Protein AF-A0A653NN77-F1 (afdb_monomer)

Foldseek 3Di:
DDWWKWKAAPVDPDIFTWAWDDQALFFTKIFGQEQDPDDPATWMWIWTDDPPGPDIWIFTWGFPDAFDQDPRHTMTTIGTPDTDPVVNVVNVVVVDDPDPPVPPPPPPPPDDDPPPDDDDDDDDD

Mean predicted aligned error: 13.4 Å

Solvent-accessible surface area (backbone atoms only — not comparable to full-atom values): 7892 Å² total; per-residue (Å²): 133,88,80,62,26,33,41,28,39,89,90,46,96,62,70,44,69,34,46,79,74,50,73,53,97,73,24,39,32,35,33,21,81,56,82,73,97,72,58,75,90,41,70,27,43,38,38,33,60,49,91,99,44,96,57,80,40,57,33,35,27,32,51,74,57,84,63,49,78,55,100,81,25,29,36,39,46,29,34,63,77,44,67,45,70,71,51,52,56,50,45,53,59,71,70,44,70,93,74,76,72,79,66,80,73,64,74,76,85,73,65,85,78,84,80,87,76,92,82,79,93,77,84,87,134

Structure (mmCIF, N/CA/C/O backbone):
data_AF-A0A653NN77-F1
#
_entry.id   AF-A0A653NN77-F1
#
loop_
_atom_site.group_PDB
_atom_site.id
_atom_site.type_symbol
_atom_site.label_atom_id
_atom_site.label_alt_id
_atom_site.label_comp_id
_atom_site.label_asym_id
_atom_site.label_entity_id
_atom_site.label_seq_id
_atom_site.pdbx_PDB_ins_code
_atom_site.Cartn_x
_atom_site.Cartn_y
_atom_site.Cartn_z
_atom_site.occupancy
_atom_site.B_iso_or_equiv
_atom_site.auth_seq_id
_atom_site.auth_comp_id
_atom_site.auth_asym_id
_atom_site.auth_atom_id
_atom_site.pdbx_PDB_model_num
ATOM 1 N N . MET A 1 1 ? -15.195 9.534 -7.227 1.00 40.53 1 MET A N 1
ATOM 2 C CA . MET A 1 1 ? -14.583 9.669 -5.892 1.00 40.53 1 MET A CA 1
ATOM 3 C C . MET A 1 1 ? -13.145 9.228 -6.051 1.00 40.53 1 MET A C 1
ATOM 5 O O . MET A 1 1 ? -12.927 8.064 -6.350 1.00 40.53 1 MET A O 1
ATOM 9 N N . ASP A 1 2 ? -12.212 10.173 -5.981 1.00 49.81 2 ASP A N 1
ATOM 10 C CA . ASP A 1 2 ? -10.775 9.941 -6.128 1.00 49.81 2 ASP A CA 1
ATOM 11 C C . ASP A 1 2 ? -10.237 9.176 -4.914 1.00 49.81 2 ASP A C 1
ATOM 13 O O . ASP A 1 2 ? -10.000 9.747 -3.848 1.00 49.81 2 ASP A O 1
ATOM 17 N N . GLU A 1 3 ? -10.086 7.860 -5.045 1.00 55.06 3 GLU A N 1
ATOM 18 C CA . GLU A 1 3 ? -9.327 7.067 -4.081 1.00 55.06 3 GLU A CA 1
ATOM 19 C C . GLU A 1 3 ? -7.842 7.40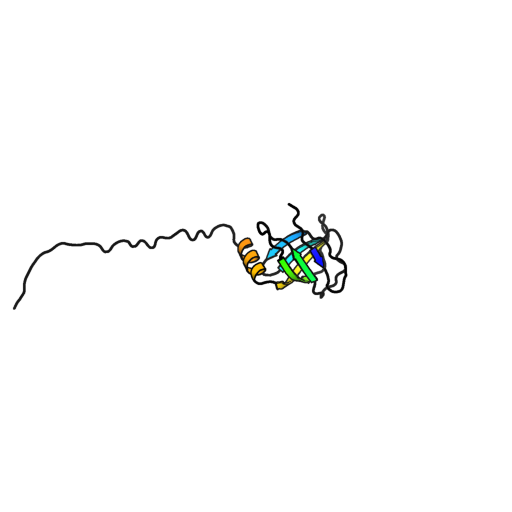2 -4.230 1.00 55.06 3 GLU A C 1
ATOM 21 O O . GLU A 1 3 ? -7.179 6.994 -5.181 1.00 55.06 3 GLU A O 1
ATOM 26 N N . VAL A 1 4 ? -7.318 8.181 -3.283 1.00 75.06 4 VAL A N 1
ATOM 27 C CA . VAL A 1 4 ? -5.911 8.587 -3.265 1.00 75.06 4 VAL A CA 1
ATOM 28 C C . VAL A 1 4 ? -5.154 7.693 -2.287 1.00 75.06 4 VAL A C 1
ATOM 30 O O . VAL A 1 4 ? -5.208 7.901 -1.070 1.00 75.06 4 VAL A O 1
ATOM 33 N N . ALA A 1 5 ? -4.442 6.699 -2.816 1.00 89.56 5 ALA A N 1
ATOM 34 C CA . ALA A 1 5 ? -3.369 6.033 -2.093 1.00 89.56 5 ALA A CA 1
ATOM 35 C C . ALA A 1 5 ? -2.016 6.529 -2.610 1.00 89.56 5 ALA A C 1
ATOM 37 O O . ALA A 1 5 ? -1.825 6.766 -3.803 1.00 89.56 5 ALA A O 1
ATOM 38 N N . SER A 1 6 ? -1.071 6.720 -1.698 1.00 90.81 6 SER A N 1
ATOM 39 C CA . SER A 1 6 ? 0.284 7.126 -2.028 1.00 90.81 6 SER A CA 1
ATOM 40 C C . SER A 1 6 ? 1.308 6.406 -1.171 1.00 90.81 6 SER A C 1
ATOM 42 O O . SER A 1 6 ? 1.060 6.054 -0.015 1.00 90.81 6 SER A O 1
ATOM 44 N N . ILE A 1 7 ? 2.476 6.180 -1.757 1.00 91.19 7 ILE A N 1
ATOM 45 C CA . ILE A 1 7 ? 3.607 5.537 -1.105 1.00 91.19 7 ILE A CA 1
ATOM 46 C C . ILE A 1 7 ? 4.834 6.438 -1.197 1.00 91.19 7 ILE A C 1
ATOM 48 O O . ILE A 1 7 ? 5.083 7.065 -2.227 1.00 91.19 7 ILE A O 1
ATOM 52 N N . ALA A 1 8 ? 5.591 6.521 -0.112 1.00 89.88 8 ALA A N 1
ATOM 53 C CA . ALA A 1 8 ? 6.809 7.315 -0.042 1.00 89.88 8 ALA A CA 1
ATOM 54 C C . ALA A 1 8 ? 7.888 6.561 0.736 1.00 89.88 8 ALA A C 1
ATOM 56 O O . ALA A 1 8 ? 7.596 5.874 1.715 1.00 89.88 8 ALA A O 1
ATOM 57 N N . SER A 1 9 ? 9.144 6.719 0.330 1.00 84.56 9 SER A N 1
ATOM 58 C CA . SER A 1 9 ? 10.278 6.321 1.164 1.00 84.56 9 SER A CA 1
ATOM 59 C C . SER A 1 9 ? 10.654 7.483 2.080 1.00 84.56 9 SER A C 1
ATOM 61 O O . SER A 1 9 ? 10.752 8.601 1.590 1.00 84.56 9 SER A O 1
ATOM 63 N N . PRO A 1 10 ? 10.957 7.264 3.371 1.00 75.12 10 PRO A N 1
ATOM 64 C CA . PRO A 1 10 ? 11.473 8.317 4.252 1.00 75.12 10 PRO A CA 1
ATOM 65 C C . PRO A 1 10 ? 12.761 8.977 3.735 1.00 75.12 10 PRO A C 1
ATOM 67 O O . PRO A 1 10 ? 13.106 10.075 4.160 1.00 75.12 10 PRO A O 1
ATOM 70 N N . ARG A 1 11 ? 13.497 8.284 2.855 1.00 75.00 11 ARG A N 1
ATOM 71 C CA . ARG A 1 11 ? 14.756 8.755 2.259 1.00 75.00 11 ARG A CA 1
ATOM 72 C C . ARG A 1 11 ? 14.558 9.500 0.939 1.00 75.00 11 ARG A C 1
ATOM 74 O O . ARG A 1 11 ? 15.508 10.107 0.457 1.00 75.00 11 ARG A O 1
ATOM 81 N N . ALA A 1 12 ? 13.367 9.429 0.350 1.00 71.44 12 ALA A N 1
ATOM 82 C CA . ALA A 1 12 ? 13.029 10.101 -0.896 1.00 71.44 12 ALA A CA 1
ATOM 83 C C . ALA A 1 12 ? 12.030 11.225 -0.610 1.00 71.44 12 ALA A C 1
ATOM 85 O O . ALA A 1 12 ? 11.096 11.053 0.168 1.00 71.44 12 ALA A O 1
ATOM 86 N N . SER A 1 13 ? 12.211 12.384 -1.239 1.00 67.31 13 SER A N 1
ATOM 87 C CA . SER A 1 13 ? 11.295 13.517 -1.050 1.00 67.31 13 SER A CA 1
ATOM 88 C C . SER A 1 13 ? 9.978 13.367 -1.816 1.00 67.31 13 SER A C 1
ATOM 90 O O . SER A 1 13 ? 9.042 14.118 -1.556 1.00 67.31 13 SER A O 1
ATOM 92 N N . ASP A 1 14 ? 9.882 12.389 -2.719 1.00 78.12 14 ASP A N 1
ATOM 93 C CA . ASP A 1 14 ? 8.738 12.214 -3.606 1.00 78.12 14 ASP A CA 1
ATOM 94 C C . ASP A 1 14 ? 7.788 11.113 -3.121 1.00 78.12 14 ASP A C 1
ATOM 96 O O . ASP A 1 14 ? 8.179 9.968 -2.877 1.00 78.12 14 ASP A O 1
ATOM 100 N N . SER A 1 15 ? 6.503 11.460 -3.022 1.00 86.19 15 SER A N 1
ATOM 101 C CA . SER A 1 15 ? 5.414 10.498 -2.854 1.00 86.19 15 SER A CA 1
ATOM 102 C C . SER A 1 15 ? 4.853 10.102 -4.213 1.00 86.19 15 SER A C 1
ATOM 104 O O . SER A 1 15 ? 4.532 10.972 -5.024 1.00 86.19 15 SER A O 1
ATOM 106 N N . GLN A 1 16 ? 4.658 8.809 -4.443 1.00 88.94 16 GLN A N 1
ATOM 107 C CA . GLN A 1 16 ? 4.070 8.298 -5.677 1.00 88.94 16 GLN A CA 1
ATOM 108 C C . GLN A 1 16 ? 2.633 7.853 -5.434 1.00 88.94 16 GLN A C 1
ATOM 110 O O . GLN A 1 16 ? 2.343 7.190 -4.439 1.00 88.94 16 GLN A O 1
ATOM 115 N N . SER A 1 17 ? 1.734 8.219 -6.348 1.00 90.44 17 SER A N 1
ATOM 116 C CA . SER A 1 17 ? 0.354 7.733 -6.318 1.00 90.44 17 SER A CA 1
ATOM 117 C C . SER A 1 17 ? 0.319 6.262 -6.721 1.00 90.44 17 SER A C 1
ATOM 119 O O . SER A 1 17 ? 1.012 5.845 -7.654 1.00 90.44 17 SER A O 1
ATOM 121 N N . VAL A 1 18 ? -0.477 5.479 -6.003 1.00 92.00 18 VAL A N 1
ATOM 122 C CA . VAL A 1 18 ? -0.660 4.045 -6.231 1.00 92.00 18 VAL A CA 1
ATOM 123 C C . VAL A 1 18 ? -2.138 3.701 -6.177 1.00 92.00 18 VAL A C 1
ATOM 125 O O . VAL A 1 18 ? -2.928 4.403 -5.549 1.00 92.00 18 VAL A O 1
ATOM 128 N N . GLN A 1 19 ? -2.505 2.595 -6.809 1.00 91.88 19 GLN A N 1
ATOM 129 C CA . GLN A 1 19 ? -3.839 2.025 -6.708 1.00 91.88 19 GLN A CA 1
ATOM 130 C C . GLN A 1 19 ? -3.788 0.797 -5.807 1.00 91.88 19 GLN A C 1
ATOM 132 O O . GLN A 1 19 ? -3.051 -0.148 -6.092 1.00 91.88 19 GLN A O 1
ATOM 137 N N . LEU A 1 20 ? -4.564 0.797 -4.723 1.00 90.75 20 LEU A N 1
ATOM 138 C CA . LEU A 1 20 ? -4.710 -0.398 -3.898 1.00 90.75 20 LEU A CA 1
ATOM 139 C C . LEU A 1 20 ? -5.537 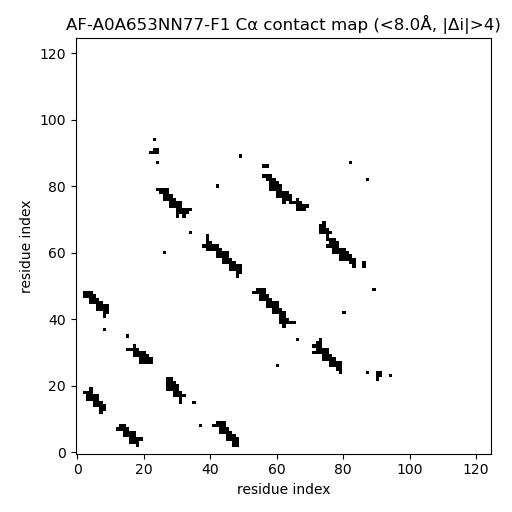-1.440 -4.650 1.00 90.75 20 LEU A C 1
ATOM 141 O O . LEU A 1 20 ? -6.578 -1.120 -5.217 1.00 90.75 20 LEU A O 1
ATOM 145 N N . LEU A 1 21 ? -5.060 -2.680 -4.652 1.00 89.44 21 LEU A N 1
ATOM 146 C CA . LEU A 1 21 ? -5.776 -3.817 -5.226 1.00 89.44 21 LEU A CA 1
ATOM 147 C C . LEU A 1 21 ? -6.489 -4.621 -4.146 1.00 89.44 21 LEU A C 1
ATOM 149 O O . LEU A 1 21 ? -7.638 -5.010 -4.313 1.00 89.44 21 LEU A O 1
ATOM 153 N N . ASP A 1 22 ? -5.773 -4.896 -3.059 1.00 88.25 22 ASP A N 1
ATOM 154 C CA . ASP A 1 22 ? -6.243 -5.723 -1.957 1.00 88.25 22 ASP A CA 1
ATOM 155 C C . ASP A 1 22 ? -5.502 -5.332 -0.674 1.00 88.25 22 ASP A C 1
ATOM 157 O O . ASP A 1 22 ? -4.317 -4.979 -0.710 1.00 88.25 22 ASP A O 1
ATOM 161 N N . ILE A 1 23 ? -6.205 -5.379 0.456 1.00 88.50 23 ILE A N 1
ATOM 162 C CA . ILE A 1 23 ? -5.656 -5.089 1.778 1.00 88.50 23 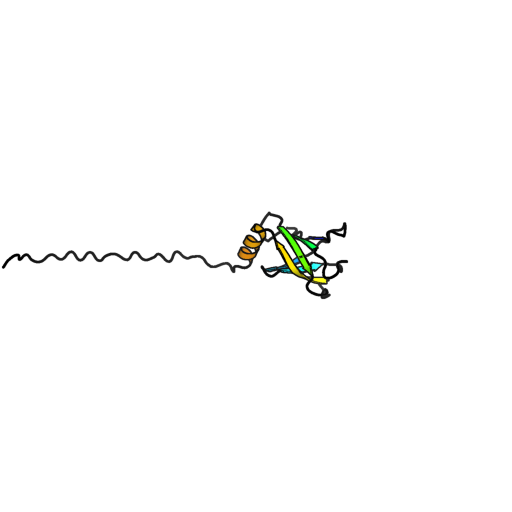ILE A CA 1
ATOM 163 C C . ILE A 1 23 ? -6.179 -6.109 2.790 1.00 88.50 23 ILE A C 1
ATOM 165 O O . ILE A 1 23 ? -7.382 -6.299 2.948 1.00 88.50 23 ILE A O 1
ATOM 169 N N . THR A 1 24 ? -5.261 -6.739 3.516 1.00 88.62 24 THR A N 1
ATOM 170 C CA . THR A 1 24 ? -5.556 -7.722 4.567 1.00 88.62 24 THR A CA 1
ATOM 171 C C . THR A 1 24 ? -4.750 -7.405 5.818 1.00 88.62 24 THR A C 1
ATOM 173 O O . THR A 1 24 ? -3.858 -6.566 5.805 1.00 88.62 24 THR A O 1
ATOM 176 N N . LEU A 1 25 ? -4.984 -8.121 6.918 1.00 86.00 25 LEU A N 1
ATOM 177 C CA . LEU A 1 25 ? -4.113 -8.010 8.094 1.00 86.00 25 LEU A CA 1
ATOM 178 C C . LEU A 1 25 ? -2.662 -8.441 7.824 1.00 86.00 25 LEU A C 1
ATOM 180 O O . LEU A 1 25 ? -1.758 -8.028 8.547 1.00 86.00 25 LEU A O 1
ATOM 184 N N . ALA A 1 26 ? -2.429 -9.263 6.796 1.00 84.31 26 ALA A N 1
ATOM 185 C CA . ALA A 1 26 ? -1.093 -9.722 6.439 1.00 84.31 26 ALA A CA 1
ATOM 186 C C . ALA A 1 26 ? -0.295 -8.668 5.655 1.00 84.31 26 ALA A C 1
ATOM 188 O O . ALA A 1 26 ? 0.935 -8.718 5.649 1.00 84.31 26 ALA A O 1
ATOM 189 N N . GLY A 1 27 ? -0.966 -7.716 5.004 1.00 90.94 27 GLY A N 1
ATOM 190 C CA . GLY A 1 27 ? -0.312 -6.743 4.144 1.00 90.94 27 GLY A CA 1
ATOM 191 C C . GLY A 1 27 ? -1.245 -6.150 3.100 1.00 90.94 27 GLY A C 1
ATOM 192 O O . GLY A 1 27 ? -2.465 -6.140 3.246 1.00 90.94 27 GLY A O 1
ATOM 193 N N . VAL A 1 28 ? -0.644 -5.648 2.033 1.00 91.88 28 VAL A N 1
ATOM 194 C CA . VAL A 1 28 ? -1.327 -4.890 0.991 1.00 91.88 28 VAL A CA 1
ATOM 195 C C . VAL A 1 28 ? -0.701 -5.175 -0.365 1.00 91.88 28 VAL A C 1
ATOM 197 O O . VAL A 1 28 ? 0.524 -5.254 -0.504 1.00 91.88 28 VAL A O 1
ATOM 200 N N . ASN A 1 29 ? -1.557 -5.311 -1.369 1.00 92.12 29 ASN A N 1
ATOM 201 C CA . ASN A 1 29 ? -1.174 -5.381 -2.768 1.00 92.12 29 ASN A CA 1
ATOM 202 C C . ASN A 1 29 ? -1.612 -4.097 -3.462 1.00 92.12 29 ASN A C 1
ATOM 204 O O . ASN A 1 29 ? -2.746 -3.644 -3.293 1.00 92.12 29 ASN A O 1
ATOM 208 N N . PHE A 1 30 ? -0.725 -3.511 -4.256 1.00 92.81 30 PHE A N 1
ATOM 209 C CA . PHE A 1 30 ? -1.012 -2.272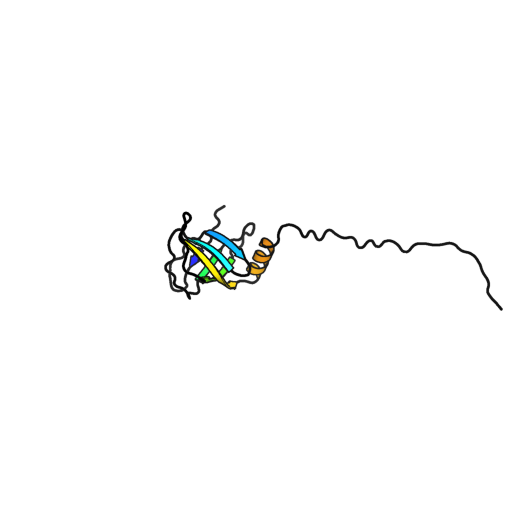 -4.969 1.00 92.81 30 PHE A CA 1
ATOM 210 C C . PHE A 1 30 ? -0.267 -2.211 -6.302 1.00 92.81 30 PHE A C 1
ATOM 212 O O . PHE A 1 30 ? 0.696 -2.948 -6.529 1.00 92.81 30 PHE A O 1
ATOM 219 N N . VAL A 1 31 ? -0.714 -1.321 -7.181 1.00 93.50 31 VAL A N 1
ATOM 220 C CA . VAL A 1 31 ? -0.112 -1.061 -8.492 1.00 93.50 31 VAL A CA 1
ATOM 221 C C . VAL A 1 31 ? 0.388 0.374 -8.554 1.00 93.50 31 VAL A C 1
ATOM 223 O O . VAL A 1 31 ? -0.262 1.296 -8.058 1.00 93.50 31 VAL A O 1
ATOM 226 N N . SER A 1 32 ? 1.553 0.560 -9.167 1.00 91.81 32 SER A N 1
ATOM 227 C CA . SER A 1 32 ? 2.083 1.870 -9.534 1.00 91.81 32 SER A CA 1
ATOM 228 C C . SER A 1 32 ? 2.257 1.954 -11.054 1.00 91.81 32 SER A C 1
ATOM 230 O O . SER A 1 32 ? 2.734 0.988 -11.654 1.00 91.81 32 SER A O 1
ATOM 232 N N . PRO A 1 33 ? 1.932 3.092 -11.695 1.00 90.06 33 PRO A N 1
ATOM 233 C CA . PRO A 1 33 ? 2.123 3.263 -13.139 1.00 90.06 33 PRO A CA 1
ATOM 234 C C . PRO A 1 33 ? 3.602 3.254 -13.554 1.00 90.06 33 PRO A C 1
ATOM 236 O O . PRO A 1 33 ? 3.926 3.019 -14.714 1.00 90.06 33 PRO A O 1
ATOM 239 N N . SER A 1 34 ? 4.516 3.501 -12.615 1.00 89.56 34 SER A N 1
ATOM 240 C CA . SER A 1 3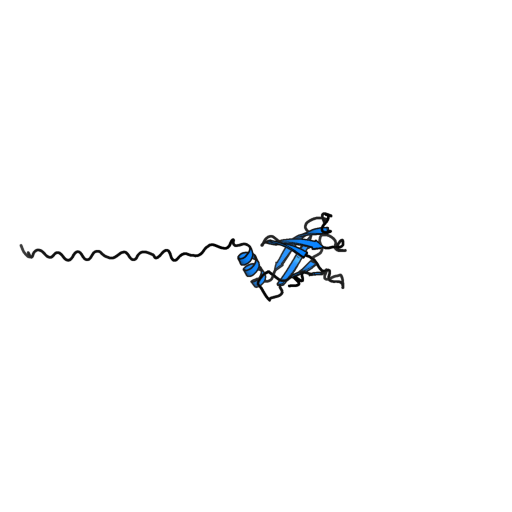4 ? 5.960 3.508 -12.842 1.00 89.56 34 SER A CA 1
ATOM 241 C C . SER A 1 34 ? 6.663 2.644 -11.810 1.00 89.56 34 SER A C 1
ATOM 243 O O . SER A 1 34 ? 6.200 2.522 -10.677 1.00 89.56 34 SER A O 1
ATOM 245 N N . ARG A 1 35 ? 7.823 2.090 -12.167 1.00 89.00 35 ARG A N 1
ATOM 246 C CA . ARG A 1 35 ? 8.631 1.336 -11.213 1.00 89.00 35 ARG A CA 1
ATOM 247 C C . ARG A 1 35 ? 9.053 2.258 -10.069 1.00 89.00 35 ARG A C 1
ATOM 249 O O . ARG A 1 35 ? 9.754 3.241 -10.295 1.00 89.00 35 ARG A O 1
ATOM 256 N N . LEU A 1 36 ? 8.645 1.915 -8.852 1.00 87.06 36 LEU A N 1
ATOM 257 C CA . LEU A 1 36 ? 9.077 2.609 -7.648 1.00 87.06 36 LEU A CA 1
ATOM 258 C C . LEU A 1 36 ? 10.613 2.552 -7.544 1.00 87.06 36 LEU A C 1
ATOM 260 O O . LEU A 1 36 ? 11.184 1.466 -7.705 1.00 87.06 36 LEU A O 1
ATOM 264 N N . PRO A 1 37 ? 11.289 3.669 -7.232 1.00 82.44 37 PRO A N 1
ATOM 265 C CA . PRO A 1 37 ? 12.743 3.728 -7.091 1.00 82.44 37 PRO A CA 1
ATOM 266 C C . PRO A 1 37 ? 13.229 3.170 -5.738 1.00 82.44 37 PRO A C 1
ATOM 268 O O . PRO A 1 37 ? 14.303 3.532 -5.268 1.00 82.44 37 PRO A O 1
ATOM 271 N N . PHE A 1 38 ? 12.431 2.327 -5.079 1.00 79.56 38 PHE A N 1
ATOM 272 C CA . PHE A 1 38 ? 12.714 1.792 -3.749 1.00 79.56 38 PHE A CA 1
ATOM 273 C C . PHE A 1 38 ? 13.236 0.361 -3.844 1.00 79.56 38 PHE A C 1
ATOM 275 O O . PHE A 1 38 ? 12.797 -0.420 -4.697 1.00 79.56 38 PHE A O 1
ATOM 282 N N . HIS A 1 39 ? 14.153 -0.001 -2.952 1.00 69.44 39 HIS A N 1
ATOM 283 C CA . HIS A 1 39 ? 14.759 -1.325 -2.932 1.00 69.44 39 HIS A CA 1
ATOM 284 C C . HIS A 1 39 ? 14.239 -2.118 -1.732 1.00 69.44 39 HIS A C 1
ATOM 286 O O . HIS A 1 39 ? 13.925 -1.561 -0.691 1.00 69.44 39 HIS A O 1
ATOM 292 N N . SER A 1 40 ? 14.118 -3.439 -1.854 1.00 67.06 40 SER A N 1
ATOM 293 C CA . SER A 1 40 ? 13.911 -4.273 -0.666 1.00 67.06 40 SER A CA 1
ATOM 294 C C . SER A 1 40 ? 15.276 -4.497 0.004 1.00 67.06 40 SER A C 1
ATOM 296 O O . SER A 1 40 ? 16.225 -4.810 -0.723 1.00 67.06 40 SER A O 1
ATOM 298 N N . PRO A 1 41 ? 15.423 -4.344 1.336 1.00 68.56 41 PRO A N 1
ATOM 299 C CA . PRO A 1 41 ? 14.387 -4.073 2.337 1.00 68.56 41 PRO A CA 1
ATOM 300 C C . PRO A 1 41 ? 14.328 -2.594 2.791 1.00 68.56 41 PRO A C 1
ATOM 302 O O . PRO A 1 41 ? 14.904 -2.230 3.815 1.00 68.56 41 PRO A O 1
ATOM 305 N N . ASP A 1 42 ? 13.590 -1.740 2.077 1.00 79.56 42 ASP A N 1
ATOM 306 C CA . ASP A 1 42 ? 13.245 -0.386 2.534 1.00 79.56 42 ASP A CA 1
ATOM 307 C C . ASP A 1 42 ? 11.892 -0.377 3.264 1.00 79.56 42 ASP A C 1
ATOM 309 O O . ASP A 1 42 ? 10.897 -0.929 2.784 1.00 79.56 42 ASP A O 1
ATOM 313 N N . THR A 1 43 ? 11.841 0.298 4.417 1.00 89.19 43 THR A N 1
ATOM 314 C CA . THR A 1 43 ? 10.580 0.666 5.079 1.00 89.19 43 THR A CA 1
ATOM 315 C C . THR A 1 43 ? 9.958 1.848 4.355 1.00 89.19 43 THR A C 1
ATOM 317 O O . THR A 1 43 ? 10.533 2.935 4.333 1.00 89.19 43 THR A O 1
ATOM 320 N N . LEU A 1 44 ? 8.771 1.642 3.793 1.00 91.38 44 LEU A N 1
ATOM 321 C CA . LEU A 1 44 ? 8.007 2.655 3.073 1.00 91.38 44 LEU A CA 1
ATOM 322 C C . LEU A 1 44 ? 6.804 3.105 3.896 1.00 91.38 44 LEU A C 1
ATOM 324 O O . LEU A 1 44 ? 6.202 2.313 4.617 1.00 91.38 44 LEU A O 1
ATOM 328 N N . SER A 1 45 ? 6.431 4.367 3.751 1.00 92.25 45 SER A N 1
ATOM 329 C CA . SER A 1 45 ? 5.219 4.939 4.326 1.00 92.25 45 SER A CA 1
ATOM 330 C C . SER A 1 45 ? 4.094 4.849 3.302 1.00 92.25 45 SER A C 1
ATOM 332 O O . SER A 1 45 ? 4.166 5.478 2.246 1.00 92.25 45 SER A O 1
ATOM 334 N N . LEU A 1 46 ? 3.055 4.080 3.617 1.00 92.56 46 LEU A N 1
ATOM 335 C CA . LEU A 1 46 ? 1.830 3.975 2.835 1.00 92.56 46 LEU A CA 1
ATOM 336 C C . LEU A 1 46 ? 0.738 4.834 3.471 1.00 92.56 46 LEU A C 1
ATOM 338 O O . LEU A 1 46 ? 0.391 4.667 4.642 1.00 92.56 46 LEU A O 1
ATOM 342 N N . ARG A 1 47 ? 0.168 5.726 2.669 1.00 92.25 47 ARG A N 1
ATOM 343 C CA . ARG A 1 47 ? -0.980 6.563 3.003 1.00 92.25 47 ARG A CA 1
ATOM 344 C C . ARG A 1 47 ? -2.139 6.160 2.099 1.00 92.25 47 ARG A C 1
ATOM 346 O O . ARG A 1 47 ? -1.971 6.120 0.887 1.00 92.25 47 ARG A O 1
ATOM 353 N N . PHE A 1 48 ? -3.311 5.882 2.656 1.00 90.94 48 PHE A N 1
ATOM 354 C CA . PHE A 1 48 ? -4.452 5.412 1.866 1.00 90.94 48 PHE A CA 1
ATOM 355 C C . PHE A 1 48 ? -5.791 5.764 2.504 1.00 90.94 48 PHE A C 1
ATOM 357 O O . PHE A 1 48 ? -5.864 6.065 3.693 1.00 90.94 48 PHE A O 1
ATOM 364 N N . SER A 1 49 ? -6.855 5.722 1.710 1.00 87.19 49 SER A N 1
ATOM 365 C CA . SER A 1 49 ? -8.235 5.791 2.201 1.00 87.19 49 SER A CA 1
ATOM 366 C C . SER A 1 49 ? -8.871 4.413 2.064 1.00 87.19 49 SER A C 1
ATOM 368 O O . SER A 1 49 ? -8.509 3.662 1.163 1.00 87.19 49 SER A O 1
ATOM 370 N N . LEU A 1 50 ? -9.786 4.070 2.968 1.00 83.12 50 LEU A N 1
ATOM 371 C CA . LEU A 1 50 ? -10.544 2.824 2.886 1.00 83.12 50 LEU A CA 1
ATOM 372 C C . LEU A 1 50 ? -11.970 3.106 2.384 1.00 83.12 50 LEU A C 1
ATOM 374 O O . LEU A 1 50 ? -12.544 4.131 2.768 1.00 83.12 50 LEU A O 1
ATOM 378 N N . PRO A 1 51 ? -12.576 2.215 1.576 1.00 75.81 51 PRO A N 1
ATOM 379 C CA . PRO A 1 51 ? -13.930 2.410 1.067 1.00 75.81 51 PRO A CA 1
ATOM 380 C C . PRO A 1 51 ? -14.941 2.650 2.193 1.00 75.81 51 PRO A C 1
ATOM 382 O O . PRO A 1 51 ? -14.943 1.959 3.212 1.00 75.81 51 PRO A O 1
ATOM 385 N N . GLY A 1 52 ? -15.801 3.657 2.024 1.00 75.81 52 GLY A N 1
ATOM 386 C CA . GLY A 1 52 ? -16.819 4.014 3.019 1.00 75.81 52 GLY A CA 1
ATOM 387 C C . GLY A 1 52 ? -16.270 4.655 4.301 1.00 75.81 52 GLY A C 1
ATOM 388 O O . GLY A 1 52 ? -17.037 4.888 5.238 1.00 75.81 52 GLY A O 1
ATOM 389 N N . LYS A 1 53 ? -14.967 4.963 4.365 1.00 77.00 53 LYS A N 1
ATOM 390 C CA . LYS A 1 53 ? -14.343 5.648 5.501 1.00 77.00 53 LYS A CA 1
ATOM 391 C C . LYS A 1 53 ? -13.766 6.993 5.039 1.00 77.00 53 LYS A C 1
ATOM 393 O O . LYS A 1 53 ? -12.879 7.016 4.196 1.00 77.00 53 LYS A O 1
ATOM 398 N N . PRO A 1 54 ? -14.195 8.125 5.625 1.00 72.62 54 PRO A N 1
ATOM 399 C CA . PRO A 1 54 ? -13.655 9.442 5.273 1.00 72.62 54 PRO A CA 1
ATOM 400 C C . PRO A 1 54 ? -12.248 9.684 5.848 1.00 72.62 54 PRO A C 1
ATOM 402 O O . PRO A 1 54 ? -11.646 10.725 5.598 1.00 72.62 54 PRO A O 1
ATOM 405 N N . ARG A 1 55 ? -11.737 8.760 6.673 1.00 82.69 55 ARG A N 1
ATOM 406 C CA . ARG A 1 55 ? -10.469 8.906 7.384 1.00 82.69 55 ARG A CA 1
ATOM 407 C C . ARG A 1 55 ? -9.316 8.377 6.539 1.00 82.69 55 ARG A C 1
ATOM 409 O O . ARG A 1 55 ? -9.385 7.294 5.969 1.00 82.69 55 ARG A O 1
ATOM 416 N N . LEU A 1 56 ? -8.233 9.142 6.545 1.00 85.75 56 LEU A N 1
ATOM 417 C CA . LEU A 1 56 ? -6.962 8.753 5.965 1.00 85.75 56 LEU A CA 1
ATOM 418 C C . LEU A 1 56 ? -6.196 7.825 6.919 1.00 85.75 56 LEU A C 1
ATOM 420 O O . LEU A 1 56 ? -6.077 8.105 8.116 1.00 85.75 56 LEU A O 1
ATOM 424 N N . HIS A 1 57 ? -5.664 6.745 6.367 1.00 88.44 57 HIS A N 1
ATOM 425 C CA . HIS A 1 57 ? -4.926 5.700 7.057 1.00 88.44 57 HIS A CA 1
ATOM 426 C C . HIS A 1 57 ? -3.438 5.758 6.711 1.00 88.44 57 HIS A C 1
ATOM 428 O O . HIS A 1 57 ? -3.055 6.152 5.607 1.00 88.44 57 HIS A O 1
ATOM 434 N N . PHE A 1 58 ? -2.608 5.357 7.673 1.00 90.00 58 PHE A N 1
ATOM 435 C CA . PHE A 1 58 ? -1.154 5.355 7.557 1.00 90.00 58 PHE A CA 1
ATOM 436 C C . PHE A 1 58 ? -0.600 4.019 8.039 1.00 90.00 58 PHE A C 1
ATOM 438 O O . PHE A 1 58 ? -1.009 3.509 9.086 1.00 90.00 58 PHE A O 1
ATOM 445 N N . ALA A 1 59 ? 0.346 3.471 7.287 1.00 91.38 59 ALA A N 1
ATOM 446 C CA . ALA A 1 59 ? 1.058 2.262 7.659 1.00 91.38 59 ALA A CA 1
ATOM 447 C C . ALA A 1 59 ? 2.507 2.311 7.169 1.00 91.38 59 ALA A C 1
ATOM 449 O O . ALA A 1 59 ? 2.788 2.856 6.103 1.00 91.38 59 ALA A O 1
ATOM 450 N N . ALA A 1 60 ? 3.421 1.712 7.926 1.00 92.00 60 ALA A N 1
ATOM 451 C CA . ALA A 1 60 ? 4.758 1.412 7.438 1.00 92.00 60 ALA A CA 1
ATOM 452 C C . ALA A 1 60 ? 4.759 0.009 6.826 1.00 92.00 60 ALA A C 1
ATOM 454 O O . ALA A 1 60 ? 4.218 -0.924 7.426 1.00 92.00 60 ALA A O 1
ATOM 455 N N . VAL A 1 61 ? 5.363 -0.155 5.652 1.00 92.94 61 VAL A N 1
ATOM 456 C CA . VAL A 1 61 ? 5.363 -1.419 4.909 1.00 92.94 61 VAL A CA 1
ATOM 457 C C . VAL A 1 61 ? 6.747 -1.801 4.389 1.00 92.94 61 VAL A C 1
ATOM 459 O O . VAL A 1 61 ? 7.583 -0.938 4.129 1.00 92.94 61 VAL A O 1
ATOM 462 N N . HIS A 1 62 ? 6.969 -3.101 4.196 1.00 92.56 62 HIS A N 1
ATOM 463 C CA . HIS A 1 62 ? 8.138 -3.661 3.509 1.00 92.56 62 HIS A CA 1
ATOM 464 C C . HIS A 1 62 ? 7.726 -4.334 2.211 1.00 92.56 62 HIS A C 1
ATOM 466 O O . HIS A 1 62 ? 6.808 -5.152 2.214 1.00 92.56 62 HIS A O 1
ATOM 472 N N . LEU A 1 63 ? 8.429 -4.034 1.117 1.00 91.12 63 LEU A N 1
ATOM 473 C CA . LEU A 1 63 ? 8.252 -4.748 -0.148 1.00 91.12 63 LEU A CA 1
ATOM 474 C C . LEU A 1 63 ? 8.804 -6.172 -0.020 1.00 91.12 63 LEU A C 1
ATOM 476 O O . LEU A 1 63 ? 9.989 -6.363 0.268 1.00 91.12 63 LEU A O 1
ATOM 480 N N . MET A 1 64 ? 7.942 -7.162 -0.252 1.00 89.25 64 MET A N 1
ATOM 481 C CA . MET A 1 64 ? 8.249 -8.579 -0.020 1.00 89.25 64 MET A CA 1
ATOM 482 C C . MET A 1 64 ? 8.920 -9.260 -1.216 1.00 89.25 64 MET A C 1
ATOM 484 O O . MET A 1 64 ? 9.587 -10.278 -1.049 1.00 89.25 64 MET A O 1
ATOM 488 N N . ALA A 1 65 ? 8.735 -8.717 -2.418 1.00 85.75 65 ALA A N 1
ATOM 489 C CA . ALA A 1 65 ? 9.261 -9.271 -3.657 1.00 85.75 65 ALA A CA 1
ATOM 490 C C . ALA A 1 65 ? 9.525 -8.155 -4.685 1.00 85.75 65 ALA A C 1
ATOM 492 O O . ALA A 1 65 ? 8.969 -7.057 -4.556 1.00 85.75 65 ALA A O 1
ATOM 493 N N . PRO A 1 66 ? 10.353 -8.415 -5.715 1.00 87.50 66 PRO A N 1
ATOM 494 C CA . PRO A 1 66 ? 10.424 -7.556 -6.892 1.00 87.50 66 PRO A CA 1
ATOM 495 C C . PRO A 1 66 ? 9.038 -7.374 -7.532 1.00 87.50 66 PRO A C 1
ATOM 497 O O . PRO A 1 66 ? 8.226 -8.301 -7.482 1.00 87.50 66 PRO A O 1
ATOM 500 N N . PRO A 1 67 ? 8.756 -6.213 -8.149 1.00 91.44 67 PRO A N 1
ATOM 501 C CA . PRO A 1 67 ? 7.464 -5.988 -8.775 1.00 91.44 67 PRO A CA 1
ATOM 502 C C . PRO A 1 67 ? 7.235 -6.904 -9.972 1.00 91.44 67 PRO A C 1
ATOM 504 O O . PRO A 1 67 ? 8.161 -7.195 -10.733 1.00 91.44 67 PRO A O 1
ATOM 507 N N . ILE A 1 68 ? 5.974 -7.272 -10.174 1.00 92.38 68 ILE A N 1
ATOM 508 C CA . ILE A 1 68 ? 5.507 -7.934 -11.393 1.00 92.38 68 ILE A CA 1
ATOM 509 C C . ILE A 1 68 ? 4.997 -6.839 -12.330 1.00 92.38 68 ILE A C 1
ATOM 511 O O . ILE A 1 68 ? 4.182 -6.017 -11.921 1.00 92.38 68 ILE A O 1
ATOM 515 N N . HIS A 1 69 ? 5.496 -6.799 -13.562 1.00 93.88 69 HIS A N 1
ATOM 516 C CA . HIS A 1 69 ? 5.017 -5.867 -14.580 1.00 93.88 69 HIS A CA 1
ATOM 517 C C . HIS A 1 69 ? 3.881 -6.522 -15.374 1.00 93.88 69 HIS A C 1
ATOM 519 O O . HIS A 1 69 ? 4.085 -7.595 -15.946 1.00 93.88 69 HIS A O 1
ATOM 525 N N . ASP A 1 70 ? 2.708 -5.894 -15.376 1.00 88.88 70 ASP A N 1
ATOM 526 C CA . ASP A 1 70 ? 1.518 -6.305 -16.127 1.00 88.88 70 ASP A CA 1
ATOM 527 C C . ASP A 1 70 ? 0.922 -5.106 -16.897 1.00 88.88 70 ASP A C 1
ATOM 529 O O . ASP A 1 70 ? 1.452 -3.995 -16.838 1.00 88.88 70 ASP A O 1
ATOM 533 N N . ASP A 1 71 ? -0.177 -5.316 -17.629 1.00 88.31 71 ASP A N 1
ATOM 534 C CA . ASP A 1 71 ? -0.822 -4.266 -18.437 1.00 88.31 71 ASP A CA 1
ATOM 535 C C . ASP A 1 71 ? -1.347 -3.075 -17.608 1.00 88.31 71 ASP A C 1
ATOM 537 O O . ASP A 1 71 ? -1.628 -2.010 -18.157 1.00 88.31 71 ASP A O 1
ATOM 541 N N . SER A 1 72 ? -1.488 -3.234 -16.287 1.00 86.69 72 SER A N 1
ATOM 542 C CA . SER A 1 72 ? -1.936 -2.183 -15.361 1.00 86.69 72 SER A CA 1
ATOM 543 C C . SER A 1 72 ? -0.771 -1.407 -14.733 1.00 86.69 72 SER A C 1
ATOM 545 O O . SER A 1 72 ? -0.999 -0.378 -14.095 1.00 86.69 72 SER A O 1
ATOM 547 N N . GLY A 1 73 ? 0.472 -1.875 -14.903 1.00 91.69 73 GLY A N 1
ATOM 548 C CA . GLY A 1 73 ? 1.687 -1.241 -14.396 1.00 91.69 73 GLY A CA 1
ATOM 549 C C . GLY A 1 73 ? 2.565 -2.193 -13.583 1.00 91.69 73 GLY A C 1
ATOM 550 O O . GLY A 1 73 ? 2.702 -3.378 -13.879 1.00 91.69 73 GLY A O 1
ATOM 551 N N . PHE A 1 74 ? 3.216 -1.661 -12.551 1.00 93.44 74 PHE A N 1
ATOM 552 C CA . PHE A 1 74 ? 4.084 -2.422 -11.656 1.00 93.44 74 PHE A CA 1
ATOM 553 C C . PHE A 1 74 ? 3.312 -2.802 -10.396 1.00 93.44 74 PHE A C 1
ATOM 555 O O . PHE A 1 74 ? 2.963 -1.940 -9.587 1.00 93.44 74 PHE A O 1
ATOM 562 N N . ARG A 1 75 ? 3.058 -4.097 -10.224 1.00 93.56 75 ARG A N 1
ATOM 563 C CA . ARG A 1 75 ? 2.376 -4.665 -9.064 1.00 93.56 75 ARG A CA 1
ATOM 564 C C . ARG A 1 75 ? 3.366 -4.986 -7.955 1.00 93.56 75 ARG A C 1
ATOM 566 O O . ARG A 1 75 ? 4.373 -5.653 -8.187 1.00 93.56 75 ARG A O 1
ATOM 573 N N . TYR A 1 76 ? 3.032 -4.567 -6.742 1.00 92.50 76 TYR A N 1
ATOM 574 C CA . TYR A 1 76 ? 3.832 -4.762 -5.541 1.00 92.50 76 TYR A CA 1
ATOM 575 C C . TYR A 1 76 ? 3.026 -5.487 -4.468 1.00 92.50 76 TYR A C 1
ATOM 577 O O . TYR A 1 76 ? 1.842 -5.212 -4.271 1.00 92.50 76 TYR A O 1
ATOM 585 N N . THR A 1 77 ? 3.711 -6.358 -3.731 1.00 92.69 77 THR A N 1
ATOM 586 C CA . THR A 1 77 ? 3.210 -6.961 -2.494 1.00 92.69 77 THR A CA 1
ATOM 587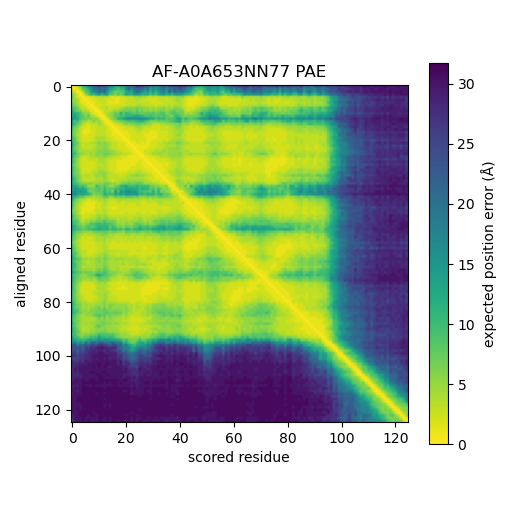 C C . THR A 1 77 ? 4.032 -6.432 -1.334 1.00 92.69 77 THR A C 1
ATOM 589 O O . THR A 1 77 ? 5.263 -6.561 -1.325 1.00 92.69 77 THR A O 1
ATOM 592 N N . ALA A 1 78 ? 3.355 -5.841 -0.354 1.00 92.50 78 ALA A N 1
ATOM 593 C CA . ALA A 1 78 ? 3.994 -5.265 0.814 1.00 92.50 78 ALA A CA 1
ATOM 594 C C . ALA A 1 78 ? 3.384 -5.796 2.114 1.00 92.50 78 ALA A C 1
ATOM 596 O O . ALA A 1 78 ? 2.175 -5.999 2.215 1.00 92.50 78 ALA A O 1
ATOM 597 N N . LYS A 1 79 ? 4.225 -6.014 3.124 1.00 93.38 79 LYS A N 1
ATOM 598 C CA . LYS A 1 79 ? 3.809 -6.455 4.460 1.00 93.38 79 LYS A CA 1
ATOM 599 C C . LYS A 1 79 ? 3.791 -5.275 5.420 1.00 93.38 79 LYS A C 1
ATOM 601 O O . LYS A 1 79 ? 4.712 -4.462 5.386 1.00 93.38 79 LYS A O 1
ATOM 606 N N . PHE A 1 80 ? 2.794 -5.206 6.301 1.00 92.25 80 PHE A N 1
ATOM 607 C CA . PHE A 1 80 ? 2.769 -4.202 7.364 1.00 92.25 80 PHE A CA 1
ATOM 608 C C . PHE A 1 80 ? 3.888 -4.442 8.382 1.00 92.25 80 PHE A C 1
ATOM 610 O O . PHE A 1 80 ? 4.026 -5.531 8.938 1.00 92.25 80 PHE A O 1
ATOM 617 N N . VAL A 1 81 ? 4.672 -3.396 8.624 1.00 90.88 81 VAL A N 1
ATOM 618 C CA . VAL A 1 81 ? 5.650 -3.301 9.713 1.00 90.88 81 VAL A CA 1
ATOM 619 C C . VAL A 1 81 ? 4.962 -2.709 10.934 1.00 90.88 81 VAL A C 1
ATOM 621 O O . VAL A 1 81 ? 4.995 -3.284 12.018 1.00 90.88 81 VAL A O 1
ATOM 624 N N . THR A 1 82 ? 4.292 -1.575 10.734 1.00 88.44 82 THR A N 1
ATOM 625 C CA . THR A 1 82 ? 3.437 -0.928 11.726 1.00 88.44 82 THR A CA 1
ATOM 626 C C . THR A 1 82 ? 2.177 -0.416 11.048 1.00 88.44 82 THR A C 1
ATOM 628 O O . THR A 1 82 ? 2.203 0.070 9.917 1.00 88.44 82 THR A O 1
ATOM 631 N N . VAL A 1 83 ? 1.056 -0.535 11.747 1.00 86.19 83 VAL A N 1
ATOM 632 C CA . VAL A 1 83 ? -0.251 -0.070 11.291 1.00 86.19 83 VAL A CA 1
ATOM 633 C C . VAL A 1 83 ? -0.993 0.499 12.491 1.00 86.19 83 VAL A C 1
ATOM 635 O O . VAL A 1 83 ? -0.910 -0.042 13.594 1.00 86.19 83 VAL A O 1
ATOM 638 N N . ASP A 1 84 ? -1.677 1.622 12.291 1.00 84.06 84 ASP A N 1
ATOM 639 C CA . ASP A 1 84 ? -2.460 2.245 13.354 1.00 84.06 84 ASP A CA 1
ATOM 640 C C . ASP A 1 84 ? -3.602 1.306 13.809 1.00 84.06 84 ASP A C 1
ATOM 642 O O . ASP A 1 84 ? -4.285 0.737 12.951 1.00 84.06 84 ASP A O 1
ATOM 646 N N . PRO A 1 85 ? -3.853 1.135 15.122 1.00 82.44 85 PRO A N 1
ATOM 647 C CA . PRO A 1 85 ? -4.875 0.213 15.624 1.00 82.44 85 PRO A CA 1
ATOM 648 C C . PRO A 1 85 ? -6.275 0.442 15.039 1.00 82.44 85 PRO A C 1
ATOM 650 O O . PRO A 1 85 ? -6.970 -0.522 14.722 1.00 82.44 85 PRO A O 1
ATOM 653 N N . HIS A 1 86 ? -6.679 1.692 14.793 1.00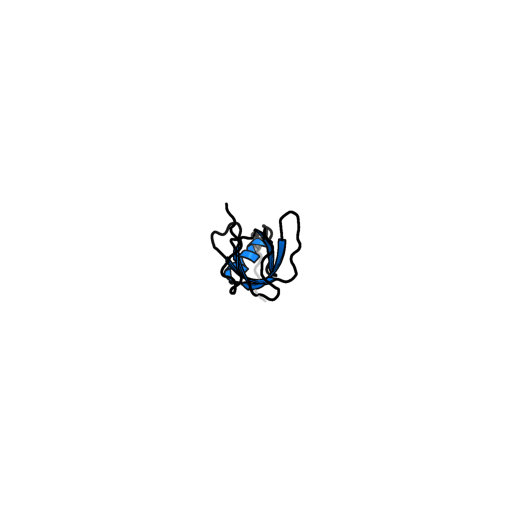 84.00 86 HIS A N 1
ATOM 654 C CA . HIS A 1 86 ? -7.978 1.971 14.169 1.00 84.00 86 HIS A CA 1
ATOM 655 C C . HIS A 1 86 ? -8.019 1.542 12.700 1.00 84.00 86 HIS A C 1
ATOM 657 O O . HIS A 1 86 ? -9.071 1.193 12.162 1.00 84.00 86 HIS A O 1
ATOM 663 N N . THR A 1 87 ? -6.867 1.555 12.030 1.00 86.00 87 THR A N 1
ATOM 664 C CA . THR A 1 87 ? -6.733 1.017 10.672 1.00 86.00 87 THR A CA 1
ATOM 665 C C . THR A 1 87 ? -6.921 -0.497 10.675 1.00 86.00 87 THR A C 1
ATOM 667 O O . THR A 1 87 ? -7.617 -1.017 9.807 1.00 86.00 87 THR A O 1
ATOM 670 N N . VAL A 1 88 ? -6.386 -1.200 11.680 1.00 86.00 88 VAL A N 1
ATOM 671 C CA . VAL A 1 88 ? -6.589 -2.649 11.857 1.00 86.00 88 VAL A CA 1
ATOM 672 C C . VAL A 1 88 ? -8.072 -2.977 12.010 1.00 86.00 88 VAL A C 1
ATOM 674 O O . VAL A 1 88 ? -8.582 -3.833 11.289 1.00 86.00 88 VAL A O 1
ATOM 677 N N . GLU A 1 89 ? -8.785 -2.269 12.888 1.00 85.06 89 GLU A N 1
ATOM 678 C CA . GLU A 1 89 ? -10.229 -2.462 13.092 1.00 85.06 89 GLU A CA 1
ATOM 679 C C . GLU A 1 89 ? -11.018 -2.307 11.784 1.00 85.06 89 GLU A C 1
ATOM 681 O O . GLU A 1 89 ? -11.902 -3.112 11.482 1.00 85.06 89 GLU A O 1
ATOM 686 N N . HIS A 1 90 ? -10.674 -1.306 10.971 1.00 84.38 90 HIS A N 1
ATOM 687 C CA . HIS A 1 90 ? -11.324 -1.076 9.684 1.00 84.38 90 HIS A CA 1
ATOM 688 C C . HIS A 1 90 ? -10.981 -2.138 8.634 1.00 84.38 90 HIS A C 1
ATOM 690 O O . HIS A 1 90 ? -11.881 -2.582 7.922 1.00 84.38 90 HIS A O 1
ATOM 696 N N . ILE A 1 91 ? -9.727 -2.592 8.554 1.00 84.44 91 ILE A N 1
ATOM 697 C CA . ILE A 1 91 ? -9.339 -3.694 7.657 1.00 84.44 91 ILE A CA 1
ATOM 698 C C . ILE A 1 91 ? -10.106 -4.969 8.032 1.00 84.44 91 ILE A C 1
ATOM 700 O O . ILE A 1 91 ? -10.624 -5.657 7.152 1.00 84.44 91 ILE A O 1
ATOM 704 N N . VAL A 1 92 ? -10.256 -5.258 9.331 1.00 85.19 92 VAL A N 1
ATOM 705 C CA . VAL A 1 92 ? -11.066 -6.392 9.809 1.00 85.19 92 VAL A CA 1
ATOM 706 C C . VAL A 1 92 ? -12.528 -6.241 9.397 1.00 85.19 92 VAL A C 1
ATOM 708 O O . VAL A 1 92 ? -13.125 -7.215 8.950 1.00 85.19 92 VAL A O 1
ATOM 711 N N . GLN A 1 93 ? -13.110 -5.045 9.522 1.00 80.88 93 GLN A N 1
ATOM 712 C CA . GLN A 1 93 ? -14.492 -4.789 9.099 1.00 80.88 93 GLN A CA 1
ATOM 713 C C . GLN A 1 93 ? -14.693 -5.003 7.594 1.00 80.88 93 GLN A C 1
ATOM 715 O O . GLN A 1 93 ? -15.707 -5.575 7.213 1.00 80.88 93 GLN A O 1
ATOM 720 N N . LEU A 1 94 ? -13.733 -4.596 6.758 1.00 75.00 94 LEU A N 1
ATOM 721 C CA . LEU A 1 94 ? -13.776 -4.815 5.306 1.00 75.00 94 LEU A CA 1
ATOM 722 C C . LEU A 1 94 ? -13.596 -6.289 4.926 1.00 75.00 94 LEU A C 1
ATOM 724 O O . LEU A 1 94 ? -14.198 -6.758 3.968 1.00 75.00 94 LEU A O 1
ATOM 728 N N . SER A 1 95 ? -12.780 -7.018 5.691 1.00 66.25 95 SER A N 1
ATOM 729 C CA . SER A 1 95 ? -12.511 -8.445 5.471 1.00 66.25 95 SER A CA 1
ATOM 730 C C . SER A 1 95 ? -13.668 -9.342 5.920 1.00 66.25 95 SER A C 1
ATOM 732 O O . SER A 1 95 ? -13.675 -10.537 5.622 1.00 66.25 95 SER A O 1
ATOM 734 N N . ARG A 1 96 ? -14.637 -8.801 6.673 1.00 59.94 96 ARG A N 1
ATOM 735 C CA . ARG A 1 96 ? -15.849 -9.532 7.036 1.00 59.94 96 ARG A CA 1
ATOM 736 C C . ARG A 1 96 ? -16.797 -9.511 5.836 1.00 59.94 96 ARG A C 1
ATOM 738 O O . ARG A 1 96 ? -17.241 -8.428 5.456 1.00 59.94 96 ARG A O 1
ATOM 745 N N . PRO A 1 97 ? -17.165 -10.669 5.261 1.00 47.66 97 PRO A N 1
ATOM 746 C CA . PRO A 1 97 ? -18.300 -10.703 4.353 1.00 47.66 97 PRO A CA 1
ATOM 747 C C . PRO A 1 97 ? -19.512 -10.173 5.127 1.00 47.66 97 PRO A C 1
ATOM 749 O O . PRO A 1 97 ? -19.733 -10.556 6.278 1.00 47.66 97 PRO A O 1
ATOM 752 N N . TYR A 1 98 ? -20.263 -9.248 4.533 1.00 39.22 98 TYR A N 1
ATOM 753 C CA . TYR A 1 98 ? -21.552 -8.812 5.066 1.00 39.22 98 TYR A CA 1
ATOM 754 C C . TYR A 1 98 ? -22.369 -10.048 5.483 1.00 39.22 98 TYR A C 1
ATOM 756 O O . TYR A 1 98 ? -22.742 -10.845 4.627 1.00 39.22 98 TYR A O 1
ATOM 764 N N . GLY A 1 99 ? -22.628 -10.211 6.786 1.00 37.75 99 GLY A N 1
ATOM 765 C CA . GLY A 1 99 ? -23.489 -11.281 7.300 1.00 37.75 99 GLY A CA 1
ATOM 766 C C . GLY A 1 99 ? -22.897 -12.158 8.405 1.00 37.75 99 GLY A C 1
ATOM 767 O O . GLY A 1 99 ? -22.841 -13.371 8.270 1.00 37.75 99 GLY A O 1
ATOM 768 N N . ILE A 1 100 ? -22.590 -11.571 9.560 1.00 36.41 100 ILE A N 1
ATOM 769 C CA . ILE A 1 100 ? -23.217 -12.097 10.775 1.00 36.41 100 ILE A CA 1
ATOM 770 C C . ILE A 1 100 ? -24.081 -10.947 11.267 1.00 36.41 100 ILE A C 1
ATOM 772 O O . ILE A 1 100 ? -23.655 -10.110 12.061 1.00 36.41 100 ILE A O 1
ATOM 776 N N . VAL A 1 101 ? -25.306 -10.883 10.741 1.00 39.31 101 VAL A N 1
ATOM 777 C CA . VAL A 1 101 ? -26.403 -10.506 11.623 1.00 39.31 101 VAL A CA 1
ATOM 778 C C . VAL A 1 101 ? -26.258 -11.528 12.743 1.00 39.31 101 VAL A C 1
ATOM 780 O O . VAL A 1 101 ? -26.399 -12.728 12.502 1.00 39.31 101 VAL A O 1
ATOM 783 N N . ALA A 1 102 ? -25.860 -11.089 13.935 1.00 40.22 102 ALA A N 1
ATOM 784 C CA . ALA A 1 102 ? -26.331 -11.783 15.113 1.00 40.22 102 ALA A CA 1
ATOM 785 C C . ALA A 1 102 ? -27.841 -11.566 15.038 1.00 40.22 102 ALA A C 1
ATOM 787 O O . ALA A 1 102 ? -28.357 -10.571 15.540 1.00 40.22 102 ALA A O 1
ATOM 788 N N . ASP A 1 103 ? -28.503 -12.393 14.219 1.00 39.09 103 ASP A N 1
ATOM 789 C CA . ASP A 1 103 ? -29.927 -12.579 14.312 1.00 39.09 103 ASP A CA 1
ATOM 790 C C . ASP A 1 103 ? -30.082 -12.948 15.767 1.00 39.09 103 ASP A C 1
ATOM 792 O O . ASP A 1 103 ? -29.406 -13.852 16.271 1.00 39.09 103 ASP A O 1
ATOM 796 N N . ASP A 1 104 ? -30.813 -12.076 16.437 1.00 41.16 104 ASP A N 1
ATOM 797 C CA . ASP A 1 104 ? -31.459 -12.274 17.702 1.00 41.16 104 ASP A CA 1
ATOM 798 C C . ASP A 1 104 ? -32.088 -13.673 17.671 1.00 41.16 104 ASP A C 1
ATOM 800 O O . ASP A 1 104 ? -33.28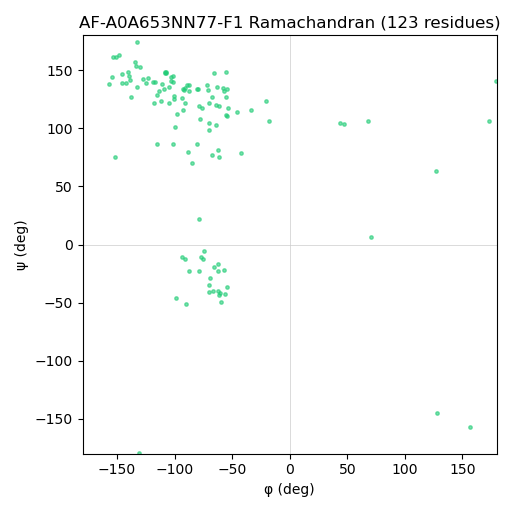7 -13.849 17.471 1.00 41.16 104 ASP A O 1
ATOM 804 N N . ALA A 1 105 ? -31.263 -14.704 17.870 1.00 41.97 105 ALA A N 1
ATOM 805 C CA . ALA A 1 105 ? -31.677 -15.963 18.419 1.00 41.97 105 ALA A CA 1
ATOM 806 C C . ALA A 1 105 ? -32.027 -15.594 19.849 1.00 41.97 105 ALA A C 1
ATOM 808 O O . ALA A 1 105 ? -31.247 -15.791 20.784 1.00 41.97 105 ALA A O 1
ATOM 809 N N . ARG A 1 106 ? -33.207 -14.969 19.965 1.00 40.41 106 ARG A N 1
ATOM 810 C CA . ARG A 1 106 ? -34.155 -15.134 21.042 1.00 40.41 106 ARG A CA 1
ATOM 811 C C . ARG A 1 106 ? -33.759 -16.425 21.716 1.00 40.41 106 ARG A C 1
ATOM 813 O O . ARG A 1 106 ? -33.958 -17.495 21.148 1.00 40.41 106 ARG A O 1
ATOM 820 N N . ILE A 1 107 ? -33.159 -16.325 22.892 1.00 47.62 107 ILE A N 1
ATOM 821 C CA . ILE A 1 107 ? -33.343 -17.385 23.861 1.00 47.62 107 ILE A CA 1
ATOM 822 C C . ILE A 1 107 ? -34.866 -17.439 23.960 1.00 47.62 107 ILE A C 1
ATOM 824 O O . ILE A 1 107 ? -35.452 -16.431 24.372 1.00 47.62 107 ILE A O 1
ATOM 828 N N . PRO A 1 108 ? -35.553 -18.494 23.487 1.00 47.56 108 PRO A N 1
ATOM 829 C CA . PRO A 1 108 ? -36.923 -18.629 23.892 1.00 47.56 108 PRO A CA 1
ATOM 830 C C . PRO A 1 108 ? -36.838 -18.847 25.399 1.00 47.56 108 PRO A C 1
ATOM 832 O O . PRO A 1 108 ? -36.491 -19.929 25.872 1.00 47.56 108 PRO A O 1
ATOM 835 N N . ASP A 1 109 ? -37.131 -17.791 26.151 1.00 51.69 109 ASP A N 1
ATOM 836 C CA . ASP A 1 109 ? -37.765 -17.911 27.451 1.00 51.69 109 ASP A CA 1
ATOM 837 C C . ASP A 1 109 ? -39.123 -18.576 27.180 1.00 51.69 109 ASP A C 1
ATOM 839 O O . ASP A 1 109 ? -40.169 -17.948 27.039 1.00 51.69 109 ASP A O 1
ATOM 843 N N . ALA A 1 110 ? -39.075 -19.882 26.922 1.00 49.81 110 ALA A N 1
ATOM 844 C CA . ALA A 1 110 ? -40.238 -20.729 26.818 1.00 49.81 110 ALA A CA 1
ATOM 845 C C . ALA A 1 110 ? -40.521 -21.216 28.232 1.00 49.81 110 ALA A C 1
ATOM 847 O O . ALA A 1 110 ? -40.138 -22.314 28.624 1.00 49.81 110 ALA A O 1
ATOM 848 N N . HIS A 1 111 ? -41.158 -20.321 28.981 1.00 49.41 111 HIS A N 1
ATOM 849 C CA . HIS A 1 111 ? -42.254 -20.630 29.879 1.00 49.41 111 HIS A CA 1
ATOM 850 C C . HIS A 1 111 ? -42.079 -21.882 30.745 1.00 49.41 111 HIS A C 1
ATOM 852 O O . HIS A 1 111 ? -42.369 -23.012 30.349 1.00 49.41 111 HIS A O 1
ATOM 858 N N . ALA A 1 112 ? -41.783 -21.613 32.017 1.00 45.97 112 ALA A N 1
ATOM 859 C CA . ALA A 1 112 ? -42.398 -22.328 33.122 1.00 45.97 112 ALA A CA 1
ATOM 860 C C . ALA A 1 112 ? -43.849 -22.704 32.766 1.00 45.97 112 ALA A C 1
ATOM 862 O O . ALA A 1 112 ? -44.689 -21.830 32.550 1.00 45.97 112 ALA A O 1
ATOM 863 N N . LEU A 1 113 ? -44.132 -24.003 32.685 1.00 53.75 113 LEU A N 1
ATOM 864 C CA . LEU A 1 113 ? -45.493 -24.514 32.591 1.00 53.75 113 LEU A CA 1
ATOM 865 C C . LEU A 1 113 ? -46.234 -24.143 33.886 1.00 53.75 113 LEU A C 1
ATOM 867 O O . LEU A 1 113 ? -45.827 -24.604 34.957 1.00 53.75 113 LEU A O 1
ATOM 871 N N . PRO A 1 114 ? -47.333 -23.369 33.840 1.00 46.00 114 PRO A N 1
ATOM 872 C CA . PRO A 1 114 ? -48.224 -23.248 34.976 1.00 46.00 114 PRO A CA 1
ATOM 873 C C . PRO A 1 114 ? -49.141 -24.474 34.982 1.00 46.00 114 PRO A C 1
ATOM 875 O O . PRO A 1 114 ? -50.238 -24.465 34.432 1.00 46.00 114 PRO A O 1
ATOM 878 N N . GLY A 1 115 ? -48.683 -25.555 35.605 1.00 42.81 115 GLY A N 1
ATOM 879 C CA . GLY A 1 115 ? -49.545 -26.662 36.003 1.00 42.81 115 GLY A CA 1
ATOM 880 C C . GLY A 1 115 ? -50.176 -26.376 37.362 1.00 42.81 115 GLY A C 1
ATOM 881 O O . GLY A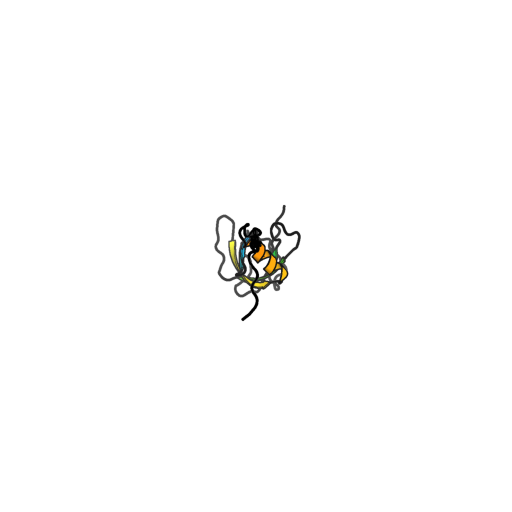 1 115 ? -49.792 -26.996 38.349 1.00 42.81 115 GLY A O 1
ATOM 882 N N . GLN A 1 116 ? -51.113 -25.425 37.447 1.00 47.34 116 GLN A N 1
ATOM 883 C CA . GLN A 1 116 ? -52.030 -25.384 38.588 1.00 47.34 116 GLN A CA 1
ATOM 884 C C . GLN A 1 116 ? -53.103 -26.456 38.381 1.00 47.34 116 GLN A C 1
ATOM 886 O O . GLN A 1 116 ? -53.970 -26.331 37.524 1.00 47.34 116 GLN A O 1
ATOM 891 N N . GLY A 1 117 ? -53.007 -27.520 39.173 1.00 43.81 117 GLY A N 1
ATOM 892 C CA . GLY A 1 117 ? -53.952 -28.629 39.228 1.00 43.81 117 GLY A CA 1
ATOM 893 C C . GLY A 1 117 ? -53.932 -29.237 40.623 1.00 43.81 117 GLY A C 1
ATOM 894 O O . GLY A 1 117 ? -53.315 -30.263 40.868 1.00 43.81 117 GLY A O 1
ATOM 895 N N . GLN A 1 118 ? -54.554 -28.509 41.537 1.00 46.34 118 GLN A N 1
ATOM 896 C CA . GLN A 1 118 ? -54.836 -28.810 42.934 1.00 46.34 118 GLN A CA 1
ATOM 897 C C . GLN A 1 118 ? -55.602 -30.138 43.096 1.00 46.34 118 GLN A C 1
ATOM 899 O O . GLN A 1 118 ? -56.632 -30.327 42.465 1.00 46.34 118 GLN A O 1
ATOM 904 N N . THR A 1 119 ? -55.089 -31.044 43.930 1.00 51.72 119 THR A N 1
ATOM 905 C CA . THR A 1 119 ? -55.759 -32.102 44.730 1.00 51.72 119 THR A CA 1
ATOM 906 C C . THR A 1 119 ? -54.618 -32.823 45.464 1.00 51.72 119 THR A C 1
ATOM 908 O O . THR A 1 119 ? -53.544 -32.994 44.908 1.00 51.72 119 THR A O 1
ATOM 911 N N . ASP A 1 120 ? -54.675 -33.254 46.709 1.00 49.97 120 ASP A N 1
ATOM 912 C CA . ASP A 1 120 ? -55.629 -33.095 47.784 1.00 49.97 120 ASP A CA 1
ATOM 913 C C . ASP A 1 120 ? -54.828 -33.344 49.077 1.00 49.97 120 ASP A C 1
ATOM 915 O O . ASP A 1 120 ? -53.933 -34.185 49.152 1.00 49.97 120 ASP A O 1
ATOM 919 N N . GLN A 1 121 ? -55.112 -32.500 50.048 1.00 46.94 121 GLN A N 1
ATOM 920 C CA . GLN A 1 121 ? -54.933 -32.620 51.488 1.00 46.94 121 GLN A CA 1
ATOM 921 C C . GLN A 1 121 ? -54.782 -34.049 52.078 1.00 46.94 121 GLN A C 1
ATOM 923 O O . GLN A 1 121 ? -55.694 -34.855 51.988 1.00 46.94 121 GLN A O 1
ATOM 928 N N . ALA A 1 122 ? -53.677 -34.304 52.797 1.00 48.34 122 ALA A N 1
ATOM 929 C CA . ALA A 1 122 ? -53.565 -35.102 54.045 1.00 48.34 122 ALA A CA 1
ATOM 930 C C . ALA A 1 122 ? -52.059 -35.244 54.367 1.00 48.34 122 ALA A C 1
ATOM 932 O O . ALA A 1 122 ? -51.327 -35.873 53.617 1.00 48.34 122 ALA A O 1
ATOM 933 N N . SER A 1 123 ? -51.425 -34.592 55.346 1.00 48.47 123 SER A N 1
ATOM 934 C CA . SER A 1 123 ? -51.694 -34.470 56.786 1.00 48.47 123 SER A CA 1
ATOM 935 C C . SER A 1 123 ? -52.002 -35.788 57.510 1.00 48.47 123 SER A C 1
ATOM 937 O O . SER A 1 123 ? -53.140 -36.231 57.519 1.00 48.47 123 SER A O 1
ATOM 939 N N . ARG A 1 124 ? -50.980 -36.255 58.251 1.00 46.91 124 ARG A N 1
ATOM 940 C CA . ARG A 1 124 ? -51.014 -37.034 59.509 1.00 46.91 124 ARG A CA 1
ATOM 941 C C . ARG A 1 124 ? -51.550 -38.475 59.458 1.00 46.91 124 ARG A C 1
ATOM 943 O O . ARG A 1 124 ? -52.754 -38.690 59.519 1.00 46.91 124 ARG A O 1
ATOM 950 N N . ASN A 1 125 ? -50.648 -39.454 59.562 1.00 46.66 125 ASN A N 1
ATOM 951 C CA . ASN A 1 125 ? -50.213 -40.057 60.839 1.00 46.66 125 ASN A CA 1
ATOM 952 C C . ASN A 1 125 ? -48.996 -40.965 60.636 1.00 46.66 125 ASN A C 1
ATOM 954 O O . ASN A 1 125 ? -48.924 -41.605 59.567 1.00 46.66 125 ASN A O 1
#

Nearest PDB structures (foldseek):
  9fp0-assembly1_A  TM=7.060E-01  e=1.182E-02  Escherichia coli
  4i86-assembly2_B  TM=6.110E-01  e=5.597E-03  Komagataeibacter xylinus
  9fmv-assembly1_A  TM=7.050E-01  e=2.498E-02  Escherichia coli
  9fnn-assembly1_A  TM=7.152E-01  e=3.262E-02  Escherichia coli
  2qud-assembly1_B  TM=2.246E-01  e=9.441E-01  Pseudomonas phage PP7

Secondary structure (DSSP, 8-state):
----EEEE-TT-S-EEEEEEEEEETTEEEEEESS--S--TT-EEEEEEE-TT--SEEEEEEEE-SPPEEETTEEEEEEEEEEE-HHHHHHHHHHHS-S---------------------------

Radius of gyration: 28.1 Å; Cα contacts (8 Å, |Δi|>4): 200; chains: 1; bounding box: 70×54×79 Å

Sequence (125 aa):
MDEVASIASPRASDSQSVQLLDITLAGVNFVSPSRLPFHSPDTLSLRFSLPGKPRLHFAAVHLMAPPIHDDSGFRYTAKFVTVDPHTVEHIVQLSRPYGIVADDARIPDAHALPGQGQTDQASRN

pLDDT: mean 75.61, std 18.89, range [36.41, 93.88]